Protein AF-A0AAV9L8R7-F1 (afdb_monomer)

Solvent-accessible surface area (backbone atoms only — not comparable to full-atom values): 11447 Å² total; per-residue (Å²): 142,83,84,85,88,87,85,83,87,84,90,78,91,83,83,95,82,87,90,86,85,84,89,87,88,82,90,82,90,84,85,90,88,88,79,87,87,89,83,84,90,78,88,72,85,76,87,70,86,79,70,88,48,59,70,46,47,55,52,39,52,50,37,49,53,52,34,73,76,37,45,72,60,52,51,52,50,43,53,50,49,54,52,51,54,54,49,35,72,75,66,61,79,60,56,67,72,62,49,53,52,48,49,51,54,43,53,52,49,51,53,46,54,53,60,48,61,62,54,69,88,73,59,50,80,73,48,62,64,48,48,60,52,45,53,52,52,48,48,64,75,66,42,68,74,78,72,63,73,84,81,77,76,92,81,83,85,81,75,80,84,72,85,77,88,78,135

Foldseek 3Di:
DDDDDDDDDDDDDDDDDDDDDDDDDDDDDDDDDDDDDDDDDDDDPPPPPPDPCPVLVVLLVLLQVCCVVPVVVLVVLLVVLVVVLVVCVVPVPDDPVVSVVSVVLNVLSVVLNVLSVDDSVNDDPVVVVVVVVSVVNSCVSPPCVVVDDPPPDPPDDPDPPDDDDDD

Nearest PDB structures (foldseek):
  4bne-assembly1_B  TM=5.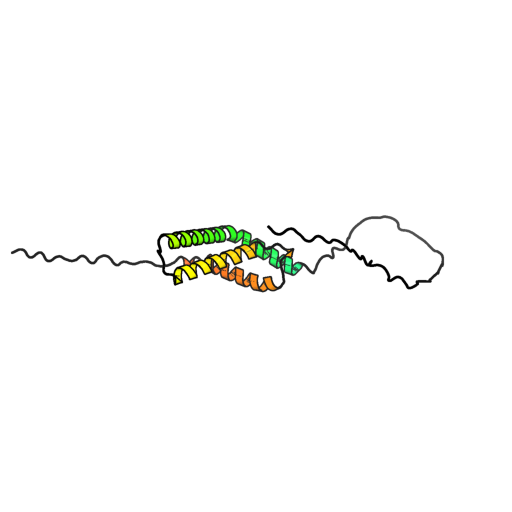085E-01  e=9.353E+00  Gallus gallus
  8i7o-assembly1_A3  TM=4.172E-01  e=8.827E+00  Mus musculus

Organism: NCBI:txid50273

Structure (mmCIF, N/CA/C/O backbone):
data_AF-A0AAV9L8R7-F1
#
_entry.id   AF-A0AAV9L8R7-F1
#
loop_
_atom_site.group_PDB
_atom_site.id
_atom_site.type_symbol
_atom_site.label_atom_id
_atom_site.label_alt_id
_atom_site.label_comp_id
_atom_site.label_asym_id
_atom_site.label_entity_id
_atom_site.label_seq_id
_atom_site.pdbx_PDB_ins_code
_atom_site.Cartn_x
_atom_site.Cartn_y
_atom_site.Cartn_z
_atom_site.occupancy
_atom_site.B_iso_or_equiv
_atom_site.auth_seq_id
_atom_site.auth_comp_id
_atom_site.auth_asym_id
_atom_site.auth_atom_id
_atom_site.pdbx_PDB_model_num
ATOM 1 N N . MET A 1 1 ? -43.080 24.287 -17.868 1.00 48.94 1 MET A N 1
ATOM 2 C CA . MET A 1 1 ? -43.056 23.593 -19.173 1.00 48.94 1 MET A CA 1
ATOM 3 C C . MET A 1 1 ? -42.466 24.563 -20.182 1.00 48.94 1 MET A C 1
ATOM 5 O O . MET A 1 1 ? -43.139 25.516 -20.540 1.00 48.94 1 MET A O 1
ATOM 9 N N . GLN A 1 2 ? -41.196 24.387 -20.545 1.00 45.91 2 GLN A N 1
ATOM 10 C CA . GLN A 1 2 ? -40.501 25.215 -21.534 1.00 45.91 2 GLN A CA 1
ATOM 11 C C . GLN A 1 2 ? -40.097 24.289 -22.684 1.00 45.91 2 GLN A C 1
ATOM 13 O O . GLN A 1 2 ? -39.440 23.276 -22.450 1.00 45.91 2 GLN A O 1
ATOM 18 N N . ALA A 1 3 ? -40.569 24.595 -23.889 1.00 54.19 3 ALA A N 1
ATOM 19 C CA . ALA A 1 3 ? -40.272 23.857 -25.111 1.00 54.19 3 ALA A CA 1
ATOM 20 C C . ALA A 1 3 ? -38.881 24.242 -25.679 1.00 54.19 3 ALA A C 1
ATOM 22 O O . ALA A 1 3 ? -38.347 25.293 -25.313 1.00 54.19 3 ALA A O 1
ATOM 23 N N . PRO A 1 4 ? -38.285 23.398 -26.544 1.00 57.62 4 PRO A N 1
ATOM 24 C CA . PRO A 1 4 ? -36.875 23.448 -26.928 1.00 57.62 4 PRO A CA 1
ATOM 25 C C . PRO A 1 4 ? -36.623 24.368 -28.130 1.00 57.62 4 PRO A C 1
ATOM 27 O O . PRO A 1 4 ? -37.459 24.468 -29.026 1.00 57.62 4 PRO A O 1
ATOM 30 N N . ASN A 1 5 ? -35.440 24.989 -28.195 1.00 45.84 5 ASN A N 1
ATOM 31 C CA . ASN A 1 5 ? -34.956 25.590 -29.437 1.00 45.84 5 ASN A CA 1
ATOM 32 C C . ASN A 1 5 ? -34.026 24.606 -30.157 1.00 45.84 5 ASN A C 1
ATOM 34 O O . ASN A 1 5 ? -32.950 24.249 -29.679 1.00 45.84 5 ASN A O 1
ATOM 38 N N . THR A 1 6 ? -34.513 24.155 -31.304 1.00 61.41 6 THR A N 1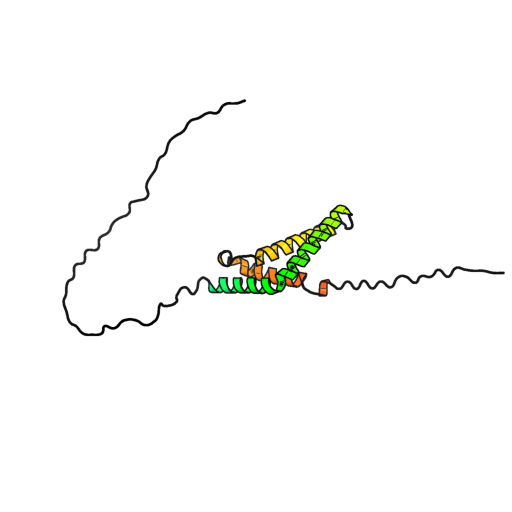
ATOM 39 C CA . THR A 1 6 ? -33.798 23.450 -32.356 1.00 61.41 6 THR A CA 1
ATOM 40 C C . THR A 1 6 ? -33.096 24.476 -33.236 1.00 61.41 6 THR A C 1
ATOM 42 O O . THR A 1 6 ? -33.780 25.284 -33.851 1.00 61.41 6 THR A O 1
ATOM 45 N N . HIS A 1 7 ? -31.782 24.365 -33.431 1.00 51.66 7 HIS A N 1
ATOM 46 C CA . HIS A 1 7 ? -31.241 24.529 -34.778 1.00 51.66 7 HIS A CA 1
ATOM 47 C C . HIS A 1 7 ? -29.917 23.789 -34.943 1.00 51.66 7 HIS A C 1
ATOM 49 O O . HIS A 1 7 ? -28.973 23.929 -34.172 1.00 51.66 7 HIS A O 1
ATOM 55 N N . ALA A 1 8 ? -29.915 22.945 -35.964 1.00 50.50 8 ALA A N 1
ATOM 56 C CA . ALA A 1 8 ? -28.826 22.096 -36.384 1.00 50.50 8 ALA A CA 1
ATOM 57 C C . ALA A 1 8 ? -27.932 22.806 -37.417 1.00 50.50 8 ALA A C 1
ATOM 59 O O . ALA A 1 8 ? -28.372 23.751 -38.075 1.00 50.50 8 ALA A O 1
ATOM 60 N N . ARG A 1 9 ? -26.774 22.170 -37.669 1.00 52.91 9 ARG A N 1
ATOM 61 C CA . ARG A 1 9 ? -25.851 22.322 -38.820 1.00 52.91 9 ARG A CA 1
ATOM 62 C C . ARG A 1 9 ? -24.901 23.526 -38.661 1.00 52.91 9 ARG A C 1
ATOM 64 O O . ARG A 1 9 ? -25.337 24.618 -38.347 1.00 52.91 9 ARG A O 1
ATOM 71 N N . GLN A 1 10 ? -23.592 23.403 -38.875 1.00 55.44 10 GLN A N 1
ATOM 72 C CA . GLN A 1 10 ? -22.957 22.821 -40.057 1.00 55.44 10 GLN A CA 1
ATOM 73 C C . GLN A 1 10 ? -21.566 22.224 -39.769 1.00 55.44 10 GLN A C 1
ATOM 75 O O . GLN A 1 10 ? -20.821 22.679 -38.907 1.00 55.44 10 GLN A O 1
ATOM 80 N N . LEU A 1 11 ? -21.270 21.192 -40.557 1.00 51.75 11 LEU A N 1
ATOM 81 C CA . LEU A 1 11 ? -20.007 20.488 -40.747 1.00 51.75 11 LEU A CA 1
ATOM 82 C C . LEU A 1 11 ? -19.048 21.349 -41.597 1.00 51.75 11 LEU A C 1
ATOM 84 O O . LEU A 1 11 ? -19.472 21.846 -42.637 1.00 51.75 11 LEU A O 1
ATOM 88 N N . LEU A 1 12 ? -17.766 21.422 -41.233 1.00 51.62 12 LEU A N 1
ATOM 89 C CA . LEU A 1 12 ? -16.652 21.640 -42.172 1.00 51.62 12 LEU A CA 1
ATOM 90 C C . LEU A 1 12 ? -15.411 20.938 -41.576 1.00 51.62 12 LEU A C 1
ATOM 92 O O . LEU A 1 12 ? -14.794 21.450 -40.653 1.00 51.62 12 LEU A O 1
ATOM 96 N N . THR A 1 13 ? -15.210 19.634 -41.790 1.00 54.41 13 THR A N 1
ATOM 97 C CA . THR A 1 13 ? -14.302 19.068 -42.810 1.00 54.41 13 THR A CA 1
ATOM 98 C C . THR A 1 13 ? -13.208 20.027 -43.290 1.00 54.41 13 THR A C 1
ATOM 100 O O . THR A 1 13 ? -13.459 20.846 -44.170 1.00 54.41 13 THR A O 1
ATOM 103 N N . MET A 1 14 ? -11.983 19.841 -42.789 1.00 50.03 14 MET A N 1
ATOM 104 C CA . MET A 1 14 ? -10.767 20.029 -43.582 1.00 50.03 14 MET A CA 1
ATOM 105 C C . MET A 1 14 ? -9.807 18.851 -43.354 1.00 50.03 14 MET A C 1
ATOM 107 O O . MET A 1 14 ? -9.648 18.359 -42.238 1.00 50.03 14 MET A O 1
ATOM 111 N N . ASP A 1 15 ? -9.268 18.392 -44.476 1.00 52.62 15 ASP A N 1
ATOM 112 C CA . ASP A 1 15 ? -8.600 17.126 -44.784 1.00 52.62 15 ASP A CA 1
ATOM 113 C C . ASP A 1 15 ? -7.084 17.156 -44.465 1.00 52.62 15 ASP A C 1
ATOM 115 O O . ASP A 1 15 ? -6.471 18.218 -44.608 1.00 52.62 15 ASP A O 1
ATOM 119 N N . PRO A 1 16 ? -6.443 16.039 -44.058 1.00 55.72 16 PRO A N 1
ATOM 120 C CA . PRO A 1 16 ? -5.005 15.981 -43.820 1.00 55.72 16 PRO A CA 1
ATOM 121 C C . PRO A 1 16 ? -4.235 15.278 -44.955 1.00 55.72 16 PRO A C 1
ATOM 123 O O . PRO A 1 16 ? -3.769 14.160 -44.762 1.00 55.72 16 PRO A O 1
ATOM 126 N N . VAL A 1 17 ? -4.002 15.917 -46.108 1.00 49.28 17 VAL A N 1
ATOM 127 C CA . VAL A 1 17 ? -3.002 15.429 -47.085 1.00 49.28 17 VAL A CA 1
ATOM 128 C C . VAL A 1 17 ? -2.398 16.581 -47.891 1.00 49.28 17 VAL A C 1
ATOM 130 O O . VAL A 1 17 ? -3.073 17.142 -48.745 1.00 49.28 17 VAL A O 1
ATOM 133 N N . ALA A 1 18 ? -1.109 16.880 -47.678 1.00 48.06 18 ALA A N 1
ATOM 134 C CA . ALA A 1 18 ? -0.161 17.260 -48.740 1.00 48.06 18 ALA A CA 1
ATOM 135 C C . ALA A 1 18 ? 1.229 17.600 -48.165 1.00 48.06 18 ALA A C 1
ATOM 137 O O . ALA A 1 18 ? 1.513 18.745 -47.823 1.00 48.06 18 ALA A O 1
ATOM 138 N N . TYR A 1 19 ? 2.145 16.631 -48.156 1.00 43.38 19 TYR A N 1
ATOM 139 C CA . TYR A 1 19 ? 3.548 16.942 -48.434 1.00 43.38 19 TYR A CA 1
ATOM 140 C C . TYR A 1 19 ? 4.166 15.795 -49.234 1.00 43.38 19 TYR A C 1
ATOM 142 O O . TYR A 1 19 ? 4.507 14.744 -48.699 1.00 43.38 19 TYR A O 1
ATOM 150 N N . ALA A 1 20 ? 4.258 16.002 -50.545 1.00 48.91 20 ALA A N 1
ATOM 151 C CA . ALA A 1 20 ? 4.961 15.145 -51.484 1.00 48.91 20 ALA A CA 1
ATOM 152 C C . ALA A 1 20 ? 5.925 16.008 -52.308 1.00 48.91 20 ALA A C 1
ATOM 154 O O . ALA A 1 20 ? 5.466 16.896 -53.023 1.00 48.91 20 ALA A O 1
ATOM 155 N N . ARG A 1 21 ? 7.232 15.722 -52.190 1.00 37.25 21 ARG A N 1
ATOM 156 C CA . ARG A 1 21 ? 8.341 15.831 -53.176 1.00 37.25 21 ARG A CA 1
ATOM 157 C C . ARG A 1 21 ? 9.659 16.009 -52.414 1.00 37.25 21 ARG A C 1
ATOM 159 O O . ARG A 1 21 ? 9.771 16.868 -51.549 1.00 37.25 21 ARG A O 1
ATOM 166 N N . SER A 1 22 ? 10.690 15.208 -52.665 1.00 43.22 22 SER A N 1
ATOM 167 C CA . SER A 1 22 ? 11.530 15.395 -53.853 1.00 43.22 22 SER A CA 1
ATOM 168 C C . SER A 1 22 ? 12.235 14.099 -54.288 1.00 43.22 22 SER A C 1
ATOM 170 O O . SER A 1 22 ? 12.846 13.406 -53.482 1.00 43.22 22 SER A O 1
ATOM 172 N N . ASP A 1 23 ? 12.076 13.806 -55.575 1.00 44.75 23 ASP A N 1
ATOM 173 C CA . ASP A 1 23 ? 13.055 13.362 -56.576 1.00 44.75 23 ASP A CA 1
ATOM 174 C C . ASP A 1 23 ? 14.287 12.527 -56.145 1.00 44.75 23 ASP A C 1
ATOM 176 O O . ASP A 1 23 ? 15.250 13.039 -55.579 1.00 44.75 23 ASP A O 1
ATOM 180 N N . LEU A 1 24 ? 14.329 11.261 -56.586 1.00 46.78 24 LEU A N 1
ATOM 181 C CA . LEU A 1 24 ? 15.572 10.511 -56.815 1.00 46.78 24 LEU A CA 1
ATOM 182 C C . LEU A 1 24 ? 15.632 10.061 -58.280 1.00 46.78 24 LEU A C 1
ATOM 184 O O . LEU A 1 24 ? 14.988 9.097 -58.693 1.00 46.78 24 LEU A O 1
ATOM 188 N N . HIS A 1 25 ? 16.424 10.790 -59.063 1.00 42.31 25 HIS A N 1
ATOM 189 C CA . HIS A 1 25 ? 16.888 10.394 -60.386 1.00 42.31 25 HIS A CA 1
ATOM 190 C C . HIS A 1 25 ? 18.274 9.758 -60.239 1.00 42.31 25 HIS A C 1
ATOM 192 O O . HIS A 1 25 ? 19.211 10.410 -59.788 1.00 42.31 25 HIS A O 1
ATOM 198 N N . GLY A 1 26 ? 18.410 8.488 -60.619 1.00 43.00 26 GLY A N 1
ATOM 199 C CA . GLY A 1 26 ? 19.679 7.767 -60.528 1.00 43.00 26 GLY A CA 1
ATOM 200 C C . GLY A 1 26 ? 19.632 6.436 -61.263 1.00 43.00 26 GLY A C 1
ATOM 201 O O . GLY A 1 26 ? 19.568 5.376 -60.653 1.00 43.00 26 GLY A O 1
ATOM 202 N N . ARG A 1 27 ? 19.626 6.507 -62.594 1.00 43.44 27 ARG A N 1
ATOM 203 C CA . ARG A 1 27 ? 19.804 5.377 -63.509 1.00 43.44 27 ARG A CA 1
ATOM 204 C C . ARG A 1 27 ? 21.283 4.979 -63.526 1.00 43.44 27 ARG A C 1
ATOM 206 O O . ARG A 1 27 ? 22.116 5.786 -63.920 1.00 43.44 27 ARG A O 1
ATOM 213 N N . GLY A 1 28 ? 21.593 3.734 -63.182 1.00 45.62 28 GLY A N 1
ATOM 214 C CA . GLY A 1 28 ? 22.915 3.136 -63.368 1.00 45.62 28 GLY A CA 1
ATOM 215 C C . GLY A 1 28 ? 22.779 1.637 -63.605 1.00 45.62 28 GLY A C 1
ATOM 216 O O . GLY A 1 28 ? 22.513 0.886 -62.676 1.00 45.62 28 GLY A O 1
ATOM 217 N N . VAL A 1 29 ? 22.908 1.225 -64.865 1.00 49.44 29 VAL A N 1
ATOM 218 C CA . VAL A 1 29 ? 23.028 -0.173 -65.298 1.00 49.44 29 VAL A CA 1
ATOM 219 C C . VAL A 1 29 ? 24.510 -0.490 -65.495 1.00 49.44 29 VAL A C 1
ATOM 221 O O . VAL A 1 29 ? 25.227 0.293 -66.114 1.00 49.44 29 VAL A O 1
ATOM 224 N N . GLY A 1 30 ? 24.958 -1.632 -64.981 1.00 45.09 30 GLY A N 1
ATOM 225 C CA . GLY A 1 30 ? 26.302 -2.172 -65.168 1.00 45.09 30 GLY A CA 1
ATOM 226 C C . GLY A 1 30 ? 26.323 -3.645 -64.763 1.00 45.09 30 GLY A C 1
ATOM 227 O O . GLY A 1 30 ? 25.893 -3.997 -63.670 1.00 45.09 30 GLY A O 1
ATOM 228 N N . SER A 1 31 ? 26.743 -4.490 -65.695 1.00 42.78 31 SER A N 1
ATOM 229 C CA . SER A 1 31 ? 26.518 -5.933 -65.766 1.00 42.78 31 SER A CA 1
ATOM 230 C C . SER A 1 31 ? 27.642 -6.794 -65.155 1.00 42.78 31 SER A C 1
ATOM 232 O O . SER A 1 31 ? 28.805 -6.500 -65.387 1.00 42.78 31 SER A O 1
ATOM 234 N N . HIS A 1 32 ? 27.231 -7.903 -64.511 1.00 40.62 32 HIS A N 1
ATOM 235 C CA . HIS A 1 32 ? 27.797 -9.277 -64.502 1.00 40.62 32 HIS A CA 1
ATOM 236 C C . HIS A 1 32 ? 29.189 -9.574 -63.885 1.00 40.62 32 HIS A C 1
ATOM 238 O O . HIS A 1 32 ? 30.204 -9.104 -64.378 1.00 40.62 32 HIS A O 1
ATOM 244 N N . GLU A 1 33 ? 29.237 -10.489 -62.898 1.00 39.41 33 GLU A N 1
ATOM 245 C CA . GLU A 1 33 ? 29.737 -11.884 -63.050 1.00 39.41 33 GLU A CA 1
ATOM 246 C C . GLU A 1 33 ? 29.466 -12.742 -61.768 1.00 39.41 33 GLU A C 1
ATOM 248 O O . GLU A 1 33 ? 29.320 -12.169 -60.686 1.00 39.41 33 GLU A O 1
ATOM 253 N N . PRO A 1 34 ? 29.330 -14.089 -61.865 1.00 54.59 34 PRO A N 1
ATOM 254 C CA . PRO A 1 34 ? 28.582 -14.946 -60.938 1.00 54.59 34 PRO A CA 1
ATOM 255 C C . PRO A 1 34 ? 29.449 -15.899 -60.088 1.00 54.59 34 PRO A C 1
ATOM 257 O O . PRO A 1 34 ? 30.573 -16.224 -60.448 1.00 54.59 34 PRO A O 1
ATOM 260 N N . LEU A 1 35 ? 28.873 -16.437 -59.002 1.00 39.41 35 LEU A N 1
ATOM 261 C CA . LEU A 1 35 ? 28.637 -17.880 -58.765 1.00 39.41 35 LEU A CA 1
ATOM 262 C C . LEU A 1 35 ? 28.294 -18.150 -57.291 1.00 39.41 35 LEU A C 1
ATOM 264 O O . LEU A 1 35 ? 28.962 -17.634 -56.407 1.00 39.41 35 LEU A O 1
ATOM 268 N N . ALA A 1 36 ? 27.271 -19.000 -57.106 1.00 45.91 36 ALA A N 1
ATOM 269 C CA . ALA A 1 36 ? 26.940 -19.871 -55.964 1.00 45.91 36 ALA A CA 1
ATOM 270 C C . ALA A 1 36 ? 27.134 -19.281 -54.551 1.00 45.91 36 ALA A C 1
ATOM 272 O O . ALA A 1 36 ? 28.238 -18.946 -54.157 1.00 45.91 36 ALA A O 1
ATOM 273 N N . ILE A 1 37 ? 26.112 -19.203 -53.693 1.00 43.62 37 ILE A N 1
ATOM 274 C CA . ILE A 1 37 ? 25.461 -20.371 -53.078 1.00 43.62 37 ILE A CA 1
ATOM 275 C C . ILE A 1 37 ? 23.989 -20.036 -52.770 1.00 43.62 37 ILE A C 1
ATOM 277 O O . ILE A 1 37 ? 23.707 -19.087 -52.045 1.00 43.62 37 ILE A O 1
ATOM 281 N N . LEU A 1 38 ? 23.045 -20.836 -53.273 1.00 48.34 38 LEU A N 1
ATOM 282 C CA . LEU A 1 38 ? 21.699 -20.923 -52.701 1.00 48.34 38 LEU A CA 1
ATOM 283 C C . LEU A 1 38 ? 21.655 -22.148 -51.785 1.00 48.34 38 LEU A C 1
ATOM 285 O O . LEU A 1 38 ? 21.780 -23.272 -52.264 1.00 48.34 38 LEU A O 1
ATOM 289 N N . SER A 1 39 ? 21.421 -21.940 -50.491 1.00 47.88 39 SER A N 1
ATOM 290 C CA . SER A 1 39 ? 20.436 -22.723 -49.735 1.00 47.88 39 SER A CA 1
ATOM 291 C C . SER A 1 39 ? 19.992 -21.960 -48.478 1.00 47.88 39 SER A C 1
ATOM 293 O O . SER A 1 39 ? 20.814 -21.275 -47.869 1.00 47.88 39 SER A O 1
ATOM 295 N N . PRO A 1 40 ? 18.692 -22.010 -48.134 1.00 57.66 40 PRO A N 1
ATOM 296 C CA . PRO A 1 40 ? 18.057 -21.125 -47.166 1.00 57.66 40 PRO A CA 1
ATOM 297 C C . PRO A 1 40 ? 18.012 -21.734 -45.756 1.00 57.66 40 PRO A C 1
ATOM 299 O O . PRO A 1 40 ? 18.064 -22.949 -45.605 1.00 57.66 40 PRO A O 1
ATOM 302 N N . LEU A 1 41 ? 17.766 -20.860 -44.772 1.00 56.62 41 LEU A N 1
ATOM 303 C CA . LEU A 1 41 ? 17.277 -21.166 -43.420 1.00 56.62 41 LEU A CA 1
ATOM 304 C C . LEU A 1 41 ? 18.309 -21.734 -42.423 1.00 56.62 41 LEU A C 1
ATOM 306 O O . LEU A 1 41 ? 18.481 -22.940 -42.333 1.00 56.62 41 LEU A O 1
ATOM 310 N N . ASP A 1 42 ? 18.893 -20.856 -41.598 1.00 43.34 42 ASP A N 1
ATOM 311 C CA . ASP A 1 42 ? 18.871 -21.002 -40.132 1.00 43.34 42 ASP A CA 1
ATOM 312 C C . ASP A 1 42 ? 19.273 -19.685 -39.436 1.00 43.34 42 ASP A C 1
ATOM 314 O O . ASP A 1 42 ? 20.165 -18.979 -39.898 1.00 43.34 42 ASP A O 1
ATOM 318 N N . SER A 1 43 ? 18.575 -19.371 -38.342 1.00 48.66 43 SER A N 1
ATOM 319 C CA . SER A 1 43 ? 18.997 -18.550 -37.192 1.00 48.66 43 SER A CA 1
ATOM 320 C C . SER A 1 43 ? 19.821 -17.279 -37.460 1.00 48.66 43 SER A C 1
ATOM 322 O O . SER A 1 43 ? 21.012 -17.297 -37.729 1.00 48.66 43 SER A O 1
ATOM 324 N N . THR A 1 44 ? 19.329 -16.077 -37.199 1.00 49.88 44 THR A N 1
ATOM 325 C CA . THR A 1 44 ? 18.795 -15.655 -35.904 1.00 49.88 44 THR A CA 1
ATOM 326 C C . THR A 1 44 ? 18.074 -14.343 -36.158 1.00 49.88 44 THR A C 1
ATOM 328 O O . THR A 1 44 ? 18.697 -13.351 -36.538 1.00 49.88 44 THR A O 1
ATOM 331 N N . VAL A 1 45 ? 16.762 -14.315 -35.932 1.00 51.31 45 VAL A N 1
ATOM 332 C CA . VAL A 1 45 ? 16.062 -13.062 -35.640 1.00 51.31 45 VAL A CA 1
ATOM 333 C C . VAL A 1 45 ? 16.787 -12.489 -34.428 1.00 51.31 45 VAL A C 1
ATOM 335 O O . VAL A 1 45 ? 16.694 -13.055 -33.340 1.00 51.31 45 VAL A O 1
ATOM 338 N N . GLN A 1 46 ? 17.612 -11.459 -34.625 1.00 47.59 46 GLN A N 1
ATOM 339 C CA . GLN A 1 46 ? 18.281 -10.783 -33.523 1.00 47.59 46 GLN A CA 1
ATOM 340 C C . GLN A 1 46 ? 17.195 -10.249 -32.593 1.00 47.59 46 GLN A C 1
ATOM 342 O O . GLN A 1 46 ? 16.519 -9.261 -32.876 1.00 47.59 46 GLN A O 1
ATOM 347 N N . THR A 1 47 ? 17.012 -10.975 -31.493 1.00 55.12 47 THR A N 1
ATOM 348 C CA . THR A 1 47 ? 16.289 -10.571 -30.299 1.00 55.12 47 THR A CA 1
ATOM 349 C C . THR A 1 47 ? 16.819 -9.212 -29.871 1.00 55.12 47 THR A C 1
ATOM 351 O O . THR A 1 47 ? 17.898 -9.097 -29.299 1.00 55.12 47 THR A O 1
ATOM 354 N N . GLY A 1 48 ? 16.049 -8.177 -30.183 1.00 46.50 48 GLY A N 1
ATOM 355 C CA . GLY A 1 48 ? 16.414 -6.790 -29.938 1.00 46.50 48 GLY A CA 1
ATOM 356 C C . GLY A 1 48 ? 15.232 -5.946 -29.482 1.00 46.50 48 GLY A C 1
ATOM 357 O O . GLY A 1 48 ? 15.176 -4.774 -29.814 1.00 46.50 48 GLY A O 1
ATOM 358 N N . ASN A 1 49 ? 14.282 -6.519 -28.729 1.00 49.78 49 ASN A N 1
ATOM 359 C CA . ASN A 1 49 ? 13.359 -5.720 -27.902 1.00 49.78 49 ASN A CA 1
ATOM 360 C C . ASN A 1 49 ? 13.860 -5.577 -26.448 1.00 49.78 49 ASN A C 1
ATOM 362 O O . ASN A 1 49 ? 13.110 -5.265 -25.523 1.00 49.78 49 ASN A O 1
ATOM 366 N N . ALA A 1 50 ? 15.143 -5.846 -26.215 1.00 55.59 50 ALA A N 1
ATOM 367 C CA . ALA A 1 50 ? 15.780 -5.624 -24.931 1.00 55.59 50 ALA A CA 1
ATOM 368 C C . ALA A 1 50 ? 16.255 -4.171 -24.887 1.00 55.59 50 ALA A C 1
ATOM 370 O O . ALA A 1 50 ? 17.165 -3.829 -25.629 1.00 55.59 50 ALA A O 1
ATOM 371 N N . ASN A 1 51 ? 15.613 -3.318 -24.082 1.00 58.47 51 ASN A N 1
ATOM 372 C CA . ASN A 1 51 ? 16.304 -2.500 -23.064 1.00 58.47 51 ASN A CA 1
ATOM 373 C C . ASN A 1 51 ? 15.398 -1.430 -22.414 1.00 58.47 51 ASN A C 1
ATOM 375 O O . ASN A 1 51 ? 15.754 -0.881 -21.378 1.00 58.47 51 ASN A O 1
ATOM 379 N N . GLY A 1 52 ? 14.212 -1.132 -22.962 1.00 54.59 52 GLY A N 1
ATOM 380 C CA . GLY A 1 52 ? 13.276 -0.186 -22.324 1.00 54.59 52 GLY A CA 1
ATOM 381 C C . GLY A 1 52 ? 12.585 -0.754 -21.075 1.00 54.59 52 GLY A C 1
ATOM 382 O O . GLY A 1 52 ? 12.266 -0.016 -20.145 1.00 54.59 52 GLY A O 1
ATOM 383 N N . GLY A 1 53 ? 12.397 -2.079 -21.048 1.00 59.38 53 GLY A N 1
ATOM 384 C CA . GLY A 1 53 ? 11.581 -2.790 -20.063 1.00 59.38 53 GLY A CA 1
ATOM 385 C C . GLY A 1 53 ? 12.329 -3.551 -18.965 1.00 59.38 53 GLY A C 1
ATOM 386 O O . GLY A 1 53 ? 11.652 -4.124 -18.126 1.00 59.38 53 GLY A O 1
ATOM 387 N N . ASP A 1 54 ? 13.666 -3.582 -18.917 1.00 82.94 54 ASP A N 1
ATOM 388 C CA . ASP A 1 54 ? 14.388 -4.396 -17.911 1.00 82.94 54 ASP A CA 1
ATOM 389 C C . ASP A 1 54 ? 14.171 -3.880 -16.477 1.00 82.94 54 ASP A C 1
ATOM 391 O O . ASP A 1 54 ? 13.823 -4.632 -15.567 1.00 82.94 54 ASP A O 1
ATOM 395 N N . TRP A 1 55 ? 14.289 -2.565 -16.265 1.00 90.88 55 TRP A N 1
ATOM 396 C CA . TRP A 1 55 ? 14.023 -1.977 -14.949 1.00 90.88 55 TRP A CA 1
ATOM 397 C C . TRP A 1 55 ? 12.537 -2.075 -14.571 1.00 90.88 55 TRP A C 1
ATOM 399 O O . TRP A 1 55 ? 12.215 -2.267 -13.399 1.00 90.88 55 TRP A O 1
ATOM 409 N N . GLN A 1 56 ? 11.640 -1.950 -15.552 1.00 94.31 56 GLN A N 1
ATOM 410 C CA . GLN A 1 56 ? 10.194 -2.034 -15.361 1.00 94.31 56 GLN A CA 1
ATOM 411 C C . GLN A 1 56 ? 9.775 -3.466 -15.011 1.00 94.31 56 GLN A C 1
ATOM 413 O O . GLN A 1 56 ? 8.989 -3.662 -14.088 1.00 94.31 56 GLN A O 1
ATOM 418 N N . GLU A 1 57 ? 10.356 -4.460 -15.689 1.00 93.69 57 GLU A N 1
ATOM 419 C CA . GLU A 1 57 ? 10.195 -5.886 -15.397 1.00 93.69 57 GLU A CA 1
ATOM 420 C C . GLU A 1 57 ? 10.671 -6.203 -13.982 1.00 93.69 57 GLU A C 1
ATOM 422 O O . GLU A 1 57 ? 9.926 -6.785 -13.205 1.00 93.69 57 GLU A O 1
ATOM 427 N N . LYS A 1 58 ? 11.865 -5.741 -13.592 1.00 93.19 58 LYS A N 1
ATOM 428 C CA . LYS A 1 58 ? 12.399 -5.958 -12.237 1.00 93.19 58 LYS A CA 1
ATOM 429 C C . LYS A 1 58 ? 11.478 -5.403 -11.149 1.00 93.19 58 LYS A C 1
ATOM 431 O O . LYS A 1 58 ? 11.256 -6.060 -10.133 1.00 93.19 58 LYS A O 1
ATOM 436 N N . VAL A 1 59 ? 10.929 -4.205 -11.355 1.00 95.62 59 VAL A N 1
ATOM 437 C CA . VAL A 1 59 ? 9.951 -3.611 -10.429 1.00 95.62 59 VAL A CA 1
ATOM 438 C C . VAL A 1 59 ? 8.660 -4.428 -10.411 1.00 95.62 59 VAL A C 1
ATOM 440 O O . VAL A 1 59 ? 8.143 -4.712 -9.332 1.00 95.62 59 VAL A O 1
ATOM 443 N N . TYR A 1 60 ? 8.159 -4.838 -11.577 1.00 96.94 60 TYR A N 1
ATOM 444 C CA . TYR A 1 60 ? 6.941 -5.639 -11.686 1.00 96.94 60 TYR A CA 1
ATOM 445 C C . TYR A 1 60 ? 7.070 -6.998 -10.995 1.00 96.94 60 TYR A C 1
ATOM 447 O O . TYR A 1 60 ? 6.218 -7.360 -10.184 1.00 96.94 60 TYR A O 1
ATOM 455 N N . GLU A 1 61 ? 8.157 -7.724 -11.249 1.00 96.88 61 GLU A N 1
ATOM 456 C CA . GLU A 1 61 ? 8.427 -9.019 -10.624 1.00 96.88 61 GLU A CA 1
ATOM 457 C C . GLU A 1 61 ? 8.550 -8.887 -9.106 1.00 96.88 61 GLU A C 1
ATOM 459 O O . GLU A 1 61 ? 8.013 -9.703 -8.354 1.00 96.88 61 GLU A O 1
ATOM 464 N N . LYS A 1 62 ? 9.164 -7.803 -8.624 1.00 97.25 62 LYS A N 1
ATOM 465 C CA . LYS A 1 62 ? 9.228 -7.520 -7.190 1.00 97.25 62 LYS A CA 1
ATOM 466 C C . LYS A 1 62 ? 7.847 -7.223 -6.593 1.00 97.25 62 LYS A C 1
ATOM 468 O O . LYS A 1 62 ? 7.535 -7.745 -5.523 1.00 97.25 62 LYS A O 1
ATOM 473 N N . ILE A 1 63 ? 7.001 -6.447 -7.279 1.00 97.81 63 ILE A N 1
ATOM 474 C CA . ILE A 1 63 ? 5.603 -6.215 -6.877 1.00 97.81 63 ILE A CA 1
ATOM 475 C C . ILE A 1 63 ? 4.842 -7.544 -6.794 1.00 97.81 63 ILE A C 1
ATOM 477 O O . ILE A 1 63 ? 4.167 -7.801 -5.796 1.00 97.81 63 ILE A O 1
ATOM 481 N N . LYS A 1 64 ? 4.989 -8.408 -7.804 1.00 97.94 64 LYS A N 1
ATOM 482 C CA . LYS A 1 64 ? 4.354 -9.729 -7.857 1.00 97.94 64 LYS A CA 1
ATOM 483 C C . LYS A 1 64 ? 4.795 -10.615 -6.690 1.00 97.94 64 LYS A C 1
ATOM 485 O O . LYS A 1 64 ? 3.943 -11.160 -5.994 1.00 97.94 64 LYS A O 1
ATOM 490 N N . SER A 1 65 ? 6.099 -10.672 -6.418 1.00 98.00 65 SER A N 1
ATOM 491 C CA . SER A 1 65 ? 6.665 -11.418 -5.289 1.00 98.00 65 SER A CA 1
ATOM 492 C C . SER A 1 65 ? 6.110 -10.938 -3.938 1.00 98.00 65 SER A C 1
ATOM 494 O O . SER A 1 65 ? 5.658 -11.744 -3.124 1.00 98.00 65 SER A O 1
ATOM 496 N N . ILE A 1 66 ? 6.056 -9.620 -3.710 1.00 97.56 66 ILE A N 1
ATOM 497 C CA . ILE A 1 66 ? 5.478 -9.050 -2.482 1.00 97.56 66 ILE A CA 1
ATOM 498 C C . ILE A 1 66 ? 3.980 -9.369 -2.385 1.00 97.56 66 ILE A C 1
ATOM 500 O O . ILE A 1 66 ? 3.494 -9.742 -1.313 1.00 97.56 66 ILE A O 1
ATOM 504 N N . LYS A 1 67 ? 3.240 -9.237 -3.492 1.00 97.81 67 LYS A N 1
ATOM 505 C CA . LYS A 1 67 ? 1.813 -9.568 -3.557 1.00 97.81 67 LYS A CA 1
ATOM 506 C C . LYS A 1 67 ? 1.579 -11.014 -3.139 1.00 97.81 67 LYS A C 1
ATOM 508 O O . LYS A 1 67 ? 0.791 -11.246 -2.228 1.00 97.81 67 LYS A O 1
ATOM 513 N N . GLU A 1 68 ? 2.283 -11.961 -3.746 1.00 98.06 68 GLU A N 1
ATOM 514 C CA . GLU A 1 68 ? 2.148 -13.388 -3.452 1.00 98.06 68 GLU A CA 1
ATOM 515 C C . GLU A 1 68 ? 2.423 -13.706 -1.974 1.00 98.06 68 GLU A C 1
ATOM 517 O O . GLU A 1 68 ? 1.638 -14.400 -1.328 1.00 98.06 68 GLU A O 1
ATOM 522 N N . MET A 1 69 ? 3.475 -13.121 -1.393 1.00 96.38 69 MET A N 1
ATOM 523 C CA . MET A 1 69 ? 3.839 -13.367 0.006 1.00 96.38 69 MET A CA 1
ATOM 524 C C . MET A 1 69 ? 2.859 -12.774 1.028 1.00 96.38 69 MET A C 1
ATOM 526 O O . MET A 1 69 ? 2.681 -13.339 2.116 1.00 96.38 69 MET A O 1
ATOM 530 N N . TYR A 1 70 ? 2.266 -11.610 0.740 1.00 97.50 70 TYR A N 1
ATOM 531 C CA . TYR A 1 70 ? 1.615 -10.802 1.777 1.00 97.50 70 TYR A CA 1
ATOM 532 C C . TYR A 1 70 ? 0.138 -10.483 1.537 1.00 97.50 70 TYR A C 1
ATOM 534 O O . TYR A 1 70 ? -0.541 -10.149 2.512 1.00 97.50 70 TYR A O 1
ATOM 542 N N . VAL A 1 71 ? -0.404 -10.617 0.318 1.00 96.38 71 VAL A N 1
ATOM 543 C CA . VAL A 1 71 ? -1.759 -10.127 -0.018 1.00 96.38 71 VAL A CA 1
ATOM 544 C C . VAL A 1 71 ? -2.842 -10.681 0.910 1.00 96.38 71 VAL A C 1
ATOM 546 O O . VAL A 1 71 ? -3.646 -9.913 1.432 1.00 96.38 71 VAL A O 1
ATOM 549 N N . SER A 1 72 ? -2.814 -11.977 1.230 1.00 96.44 72 SER A N 1
ATOM 550 C CA . SER A 1 72 ? -3.810 -12.602 2.113 1.00 96.44 72 SER A CA 1
ATOM 551 C C . SER A 1 72 ? -3.750 -12.060 3.544 1.00 96.44 72 SER A C 1
ATOM 553 O O . SER A 1 72 ? -4.780 -11.865 4.192 1.00 96.44 72 SER A O 1
ATOM 555 N N . LYS A 1 73 ? -2.543 -11.785 4.058 1.00 95.75 73 LYS A N 1
ATOM 556 C CA . LYS A 1 73 ? -2.357 -11.204 5.398 1.00 95.75 73 LYS A CA 1
ATOM 557 C C . LYS A 1 73 ? -2.787 -9.738 5.420 1.00 95.75 73 LYS A C 1
ATOM 559 O O . LYS A 1 73 ? -3.468 -9.328 6.356 1.00 95.75 73 LYS A O 1
ATOM 564 N N . LEU A 1 74 ? -2.437 -8.976 4.383 1.00 97.25 74 LEU A N 1
ATOM 565 C CA . LEU A 1 74 ? -2.825 -7.572 4.230 1.00 97.25 74 LEU A CA 1
ATOM 566 C C . LEU A 1 74 ? -4.346 -7.424 4.129 1.00 97.25 74 LEU A C 1
ATOM 568 O O . LEU A 1 74 ? -4.926 -6.607 4.840 1.00 97.25 74 LEU A O 1
ATOM 572 N N . TYR A 1 75 ? -5.004 -8.267 3.330 1.00 97.06 75 TYR A N 1
ATOM 573 C CA . TYR A 1 75 ? -6.458 -8.259 3.191 1.00 97.06 75 TYR A CA 1
ATOM 574 C C . TYR A 1 75 ? -7.163 -8.625 4.504 1.00 97.06 75 TYR A C 1
ATOM 576 O O . TYR A 1 75 ? -8.103 -7.950 4.918 1.00 97.06 75 TYR A O 1
ATOM 584 N N . ARG A 1 76 ? -6.652 -9.625 5.235 1.00 96.19 76 ARG A N 1
ATOM 585 C CA . ARG A 1 76 ? -7.162 -9.968 6.572 1.00 96.19 76 ARG A CA 1
ATOM 586 C C . ARG A 1 76 ? -7.057 -8.793 7.549 1.00 96.19 76 ARG A C 1
ATOM 588 O O . ARG A 1 76 ? -7.993 -8.550 8.308 1.00 96.19 76 ARG A O 1
ATOM 595 N N . LEU A 1 77 ? -5.930 -8.078 7.562 1.00 96.31 77 LEU A N 1
ATOM 596 C CA . LEU A 1 77 ? -5.756 -6.893 8.411 1.00 96.31 77 LEU A CA 1
ATOM 597 C C . LEU A 1 77 ? -6.709 -5.767 8.005 1.00 96.31 77 LEU A C 1
ATOM 599 O O . LEU A 1 77 ? -7.321 -5.154 8.876 1.00 96.31 77 LEU A O 1
ATOM 603 N N . TYR A 1 78 ? -6.876 -5.543 6.702 1.00 96.88 78 TYR A N 1
ATOM 604 C CA . TYR A 1 78 ? -7.813 -4.563 6.167 1.00 96.88 78 TYR A CA 1
ATOM 605 C C . TYR A 1 78 ? -9.250 -4.839 6.632 1.00 96.88 78 TYR A C 1
ATOM 607 O O . TYR A 1 78 ? -9.888 -3.964 7.216 1.00 96.88 78 TYR A O 1
ATOM 615 N N . GLN A 1 79 ? -9.729 -6.075 6.456 1.00 97.25 79 GLN A N 1
ATOM 616 C CA . GLN A 1 79 ? -11.065 -6.491 6.892 1.00 97.25 79 GLN A CA 1
ATOM 617 C C . GLN A 1 79 ? -11.243 -6.365 8.404 1.00 97.25 79 GLN A C 1
ATOM 619 O O . GLN A 1 79 ? -12.274 -5.879 8.863 1.00 97.25 79 GLN A O 1
ATOM 624 N N . LYS A 1 80 ? -10.225 -6.757 9.183 1.00 96.25 80 LYS A N 1
ATOM 625 C CA . LYS A 1 80 ? -10.254 -6.598 10.638 1.00 96.25 80 LYS A CA 1
ATOM 626 C C . LYS A 1 80 ? -10.454 -5.133 11.017 1.00 96.25 80 LYS A C 1
ATOM 628 O O . LYS A 1 80 ? -11.318 -4.829 11.824 1.00 96.25 80 LYS A O 1
ATOM 633 N N . ILE A 1 81 ? -9.677 -4.226 10.430 1.00 95.38 81 ILE A N 1
ATOM 634 C CA . ILE A 1 81 ? -9.785 -2.796 10.725 1.00 95.38 81 ILE A CA 1
ATOM 635 C C . ILE A 1 81 ? -11.153 -2.238 10.307 1.00 95.38 81 ILE A C 1
ATOM 637 O O . ILE A 1 81 ? -11.734 -1.452 11.050 1.00 95.38 81 ILE A O 1
ATOM 641 N N . ALA A 1 82 ? -11.678 -2.646 9.150 1.00 95.62 82 ALA A N 1
ATOM 642 C CA . ALA A 1 82 ? -13.004 -2.228 8.699 1.00 95.62 82 ALA A CA 1
ATOM 643 C C . ALA A 1 82 ? -14.106 -2.651 9.686 1.00 95.62 82 ALA A C 1
ATOM 645 O O . ALA A 1 82 ? -14.967 -1.842 10.022 1.00 95.62 82 ALA A O 1
ATOM 646 N N . TYR A 1 83 ? -14.029 -3.881 10.199 1.00 96.00 83 TYR A N 1
ATOM 647 C CA . TYR A 1 83 ? -14.950 -4.382 11.216 1.00 96.00 83 TYR A CA 1
ATOM 648 C C . TYR A 1 83 ? -14.853 -3.594 12.533 1.00 96.00 83 TYR A C 1
ATOM 650 O O . TYR A 1 83 ? -15.870 -3.177 13.079 1.00 96.00 83 TYR A O 1
ATOM 658 N N . GLU A 1 84 ? -13.636 -3.330 13.016 1.00 94.19 84 GLU A N 1
ATOM 659 C CA . GLU A 1 84 ? -13.413 -2.547 14.242 1.00 94.19 84 GLU A CA 1
ATOM 660 C C . GLU A 1 84 ? -13.980 -1.125 14.112 1.00 94.19 84 GLU A C 1
ATOM 662 O O . GLU A 1 84 ? -14.667 -0.659 15.014 1.00 94.19 84 GLU A O 1
ATOM 667 N N . LEU A 1 85 ? -13.775 -0.464 12.965 1.00 94.50 85 LEU A N 1
ATOM 668 C CA . LEU A 1 85 ? -14.350 0.860 12.694 1.00 94.50 85 LEU A CA 1
ATOM 669 C C . LEU A 1 85 ? -15.884 0.841 12.679 1.00 94.50 85 LEU A C 1
ATOM 671 O O . LEU A 1 85 ? -16.516 1.791 13.140 1.00 94.50 85 LEU A O 1
ATOM 675 N N . GLN A 1 86 ? -16.489 -0.226 12.152 1.00 93.81 86 GLN A N 1
ATOM 676 C CA . GLN A 1 86 ? -17.941 -0.382 12.147 1.00 93.81 86 GLN A CA 1
ATOM 677 C C . GLN A 1 86 ? -18.490 -0.555 13.569 1.00 93.81 86 GLN A C 1
ATOM 679 O O . GLN A 1 86 ? -19.488 0.073 13.922 1.00 93.81 86 GLN A O 1
ATOM 684 N N . LEU A 1 87 ? -17.817 -1.358 14.398 1.00 93.06 87 LEU A N 1
ATOM 685 C CA . LEU A 1 87 ? -18.192 -1.568 15.794 1.00 93.06 87 LEU A CA 1
ATOM 686 C C . LEU A 1 87 ? -18.008 -0.293 16.632 1.00 93.06 87 LEU A C 1
ATOM 688 O O . LEU A 1 87 ? -18.896 0.068 17.404 1.00 93.06 87 LEU A O 1
ATOM 692 N N . ASP A 1 88 ? -16.897 0.423 16.436 1.00 91.19 88 ASP A N 1
ATOM 693 C CA . ASP A 1 88 ? -16.626 1.713 17.078 1.00 91.19 88 ASP A CA 1
ATOM 694 C C . ASP A 1 88 ? -17.715 2.745 16.731 1.00 91.19 88 ASP A C 1
ATOM 696 O O . ASP A 1 88 ? -18.143 3.500 17.601 1.00 91.19 88 ASP A O 1
ATOM 700 N N . SER A 1 89 ? -18.223 2.748 15.492 1.00 88.25 89 SER A N 1
ATOM 701 C CA . SER A 1 89 ? -19.326 3.631 15.089 1.00 88.25 89 SER A CA 1
ATOM 702 C C . SER A 1 89 ? -20.651 3.309 15.787 1.00 88.25 89 SER A C 1
ATOM 704 O O . SER A 1 89 ? -21.465 4.212 15.965 1.00 88.25 89 SER A O 1
ATOM 706 N N . LEU A 1 90 ? -20.891 2.043 16.144 1.00 89.69 90 LEU A N 1
ATOM 70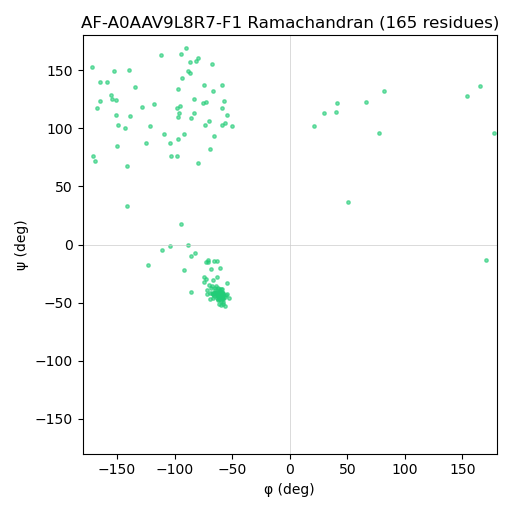7 C CA . LEU A 1 90 ? -22.135 1.603 16.781 1.00 89.69 90 LEU A CA 1
ATOM 708 C C . LEU A 1 90 ? -22.096 1.785 18.303 1.00 89.69 90 LEU A C 1
ATOM 710 O O . LEU A 1 90 ? -23.080 2.209 18.903 1.00 89.69 90 LEU A O 1
ATOM 714 N N . HIS A 1 91 ? -20.958 1.472 18.923 1.00 88.50 91 HIS A N 1
ATOM 715 C CA . HIS A 1 91 ? -20.830 1.391 20.380 1.00 88.50 91 HIS A CA 1
ATOM 716 C C . HIS A 1 91 ? -19.971 2.500 21.001 1.00 88.50 91 HIS A C 1
ATOM 718 O O . HIS A 1 91 ? -19.866 2.550 22.223 1.00 88.50 91 HIS A O 1
ATOM 724 N N . GLN A 1 92 ? -19.345 3.371 20.197 1.00 86.75 92 GLN A N 1
ATOM 725 C CA . GLN A 1 92 ? -18.459 4.454 20.657 1.00 86.75 92 GLN A CA 1
ATOM 726 C C . GLN A 1 92 ? -17.366 3.970 21.630 1.00 86.75 92 GLN A C 1
ATOM 728 O O . GLN A 1 92 ? -16.985 4.661 22.571 1.00 86.75 92 GLN A O 1
ATOM 733 N N . LEU A 1 93 ? -16.837 2.765 21.385 1.00 84.19 93 LEU A N 1
ATOM 734 C CA . LEU A 1 93 ? -15.858 2.071 22.238 1.00 84.19 93 LEU A CA 1
ATOM 735 C C . LEU A 1 93 ? -14.515 2.811 22.377 1.00 84.19 93 LEU A C 1
ATOM 737 O O . LEU A 1 93 ? -13.695 2.461 23.228 1.00 84.19 93 LEU A O 1
ATOM 741 N N . ARG A 1 94 ? -14.256 3.804 21.524 1.00 90.56 94 ARG A N 1
ATOM 742 C CA . ARG A 1 94 ? -12.944 4.411 21.321 1.00 90.56 94 ARG A CA 1
ATOM 743 C C . ARG A 1 94 ? -13.042 5.928 21.163 1.00 90.56 94 ARG A C 1
ATOM 745 O O . ARG A 1 94 ? -14.019 6.451 20.640 1.00 90.56 94 ARG A O 1
ATOM 752 N N . THR A 1 95 ? -11.988 6.634 21.574 1.00 93.06 95 THR A N 1
ATOM 753 C CA . THR A 1 95 ? -11.867 8.086 21.381 1.00 93.06 95 THR A CA 1
ATOM 754 C C . THR A 1 95 ? -11.714 8.456 19.904 1.00 93.06 95 THR A C 1
ATOM 756 O O . THR A 1 95 ? -11.207 7.674 19.097 1.00 93.06 95 THR A O 1
ATOM 759 N N . ASN A 1 96 ? -12.095 9.685 19.547 1.00 91.69 96 ASN A N 1
ATOM 760 C CA . ASN A 1 96 ? -12.007 10.169 18.168 1.00 91.69 96 ASN A CA 1
ATOM 761 C C . ASN A 1 96 ? -10.579 10.066 17.589 1.00 91.69 96 ASN A C 1
ATOM 763 O O . ASN A 1 96 ? -10.410 9.517 16.507 1.00 91.69 96 ASN A O 1
ATOM 767 N N . GLU A 1 97 ? -9.547 10.465 18.342 1.00 94.56 97 GLU A N 1
ATOM 768 C CA . GLU A 1 97 ? -8.140 10.354 17.913 1.00 94.56 97 GLU A CA 1
ATOM 769 C C . GLU A 1 97 ? -7.761 8.918 17.511 1.00 94.56 97 GLU A C 1
ATOM 771 O O . GLU A 1 97 ? -7.118 8.669 16.489 1.00 94.56 97 GLU A O 1
ATOM 776 N N . GLN A 1 98 ? -8.203 7.944 18.300 1.00 94.00 98 GLN A N 1
ATOM 777 C CA . GLN A 1 98 ? -7.892 6.540 18.076 1.00 94.00 98 GLN A CA 1
ATOM 778 C C . GLN A 1 98 ? -8.691 5.962 16.893 1.00 94.00 98 GLN A C 1
ATOM 780 O O . GLN A 1 98 ? -8.221 5.026 16.237 1.00 94.00 98 GLN A O 1
ATOM 785 N N . ILE A 1 99 ? -9.882 6.502 16.610 1.00 94.31 99 ILE A N 1
ATOM 786 C CA . ILE A 1 99 ? -10.658 6.193 15.401 1.00 94.31 99 ILE A CA 1
ATOM 787 C C . ILE A 1 99 ? -9.949 6.765 14.167 1.00 94.31 99 ILE A C 1
ATOM 789 O O . ILE A 1 99 ? -9.743 6.035 13.199 1.00 94.31 99 ILE A O 1
ATOM 793 N N . GLU A 1 100 ? -9.503 8.022 14.203 1.00 95.44 100 GLU A N 1
ATOM 794 C CA . GLU A 1 100 ? -8.779 8.658 13.092 1.00 95.44 100 GLU A CA 1
ATOM 795 C C . GLU A 1 100 ? -7.464 7.935 12.780 1.00 95.44 100 GLU A C 1
ATOM 797 O O . GLU A 1 100 ? -7.170 7.621 11.623 1.00 95.44 100 GLU A O 1
ATOM 802 N N . LYS A 1 101 ? -6.713 7.541 13.813 1.00 94.75 101 LYS A N 1
ATOM 803 C CA . LYS A 1 101 ? -5.525 6.694 13.650 1.00 94.75 101 LYS A CA 1
ATOM 804 C C . LYS A 1 101 ? -5.852 5.368 12.959 1.00 94.75 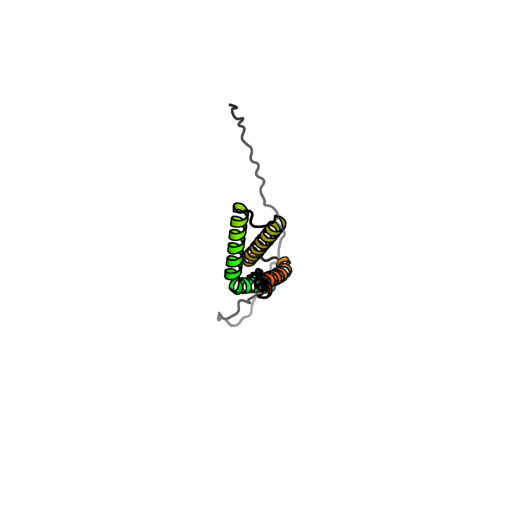101 LYS A C 1
ATOM 806 O O . LYS A 1 101 ? -5.110 4.913 12.087 1.00 94.75 101 LYS A O 1
ATOM 811 N N . LEU A 1 102 ? -6.967 4.739 13.331 1.00 94.62 102 LEU A N 1
ATOM 812 C CA . LEU A 1 102 ? -7.400 3.477 12.738 1.00 94.62 102 LEU A CA 1
ATOM 813 C C . LEU A 1 102 ? -7.839 3.653 11.271 1.00 94.62 102 LEU A C 1
ATOM 815 O O . LEU A 1 102 ? -7.507 2.813 10.430 1.00 94.62 102 LEU A O 1
ATOM 819 N N . LYS A 1 103 ? -8.497 4.771 10.935 1.00 96.12 103 LYS A N 1
ATOM 820 C CA . LYS A 1 103 ? -8.807 5.152 9.547 1.00 96.12 103 LYS A CA 1
ATOM 821 C C . LYS A 1 103 ? -7.540 5.344 8.716 1.00 96.12 103 LYS A C 1
ATOM 823 O O . LYS A 1 103 ? -7.474 4.829 7.602 1.00 96.12 103 LYS A O 1
ATOM 828 N N . LEU A 1 104 ? -6.513 5.999 9.259 1.00 96.81 104 LEU A N 1
ATOM 829 C CA . LEU A 1 104 ? -5.237 6.171 8.560 1.00 96.81 104 LEU A CA 1
ATOM 830 C C . LEU A 1 104 ? -4.566 4.823 8.265 1.00 96.81 104 LEU A C 1
ATOM 832 O O . LEU A 1 104 ? -4.076 4.603 7.156 1.00 96.81 104 LEU A O 1
ATOM 836 N N . HIS A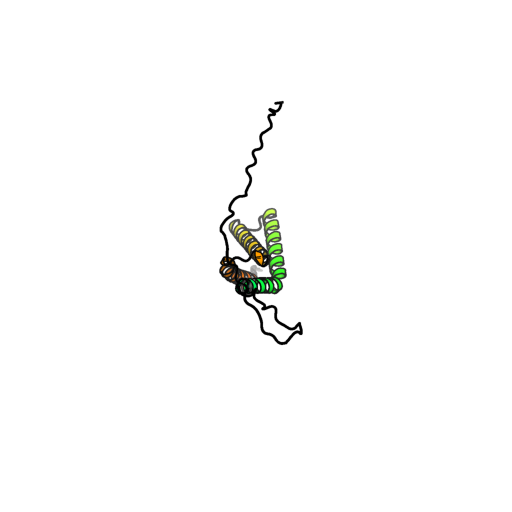 1 105 ? -4.582 3.890 9.222 1.00 95.38 105 HIS A N 1
ATOM 837 C CA . HIS A 1 105 ? -4.081 2.533 8.986 1.00 95.38 105 HIS A CA 1
ATOM 838 C C . HIS A 1 105 ? -4.861 1.822 7.872 1.00 95.38 105 HIS A C 1
ATOM 840 O O . HIS A 1 105 ? -4.249 1.175 7.021 1.00 95.38 105 HIS A O 1
ATOM 846 N N . ARG A 1 106 ? -6.193 1.970 7.843 1.00 96.00 106 ARG A N 1
ATOM 847 C CA . ARG A 1 106 ? -7.042 1.420 6.778 1.00 96.00 106 ARG A CA 1
ATOM 848 C C . ARG A 1 106 ? -6.659 1.975 5.404 1.00 96.00 106 ARG A C 1
ATOM 850 O O . ARG A 1 106 ? -6.384 1.186 4.507 1.00 96.00 106 ARG A O 1
ATOM 857 N N . ILE A 1 107 ? -6.584 3.300 5.265 1.00 98.00 107 ILE A N 1
ATOM 858 C CA . ILE A 1 107 ? -6.199 3.980 4.012 1.00 98.00 107 ILE A CA 1
ATOM 859 C C . ILE A 1 107 ? -4.803 3.531 3.564 1.00 98.00 107 ILE A C 1
ATOM 861 O O . ILE A 1 107 ? -4.575 3.233 2.395 1.00 98.00 107 ILE A O 1
ATOM 865 N N . THR A 1 108 ? -3.864 3.407 4.505 1.00 97.44 108 THR A N 1
ATOM 866 C CA . THR A 1 108 ? -2.507 2.933 4.201 1.00 97.44 108 THR A CA 1
ATOM 867 C C . THR A 1 108 ? -2.517 1.511 3.628 1.00 97.44 108 THR A C 1
ATOM 869 O O . THR A 1 108 ? -1.817 1.238 2.655 1.00 97.44 108 THR A O 1
ATOM 872 N N . LEU A 1 109 ? -3.330 0.604 4.184 1.00 97.62 109 LEU A N 1
ATOM 873 C CA . LEU A 1 109 ? -3.492 -0.750 3.643 1.00 97.62 109 LEU A CA 1
ATOM 874 C C . LEU A 1 109 ? -4.139 -0.748 2.252 1.00 97.62 109 LEU A C 1
ATOM 876 O O . LEU A 1 109 ? -3.703 -1.516 1.397 1.00 97.62 109 LEU A O 1
ATOM 880 N N . GLU A 1 110 ? -5.126 0.117 1.999 1.00 97.88 110 GLU A N 1
ATOM 881 C CA . GLU A 1 110 ? -5.728 0.281 0.664 1.00 97.88 110 GLU A CA 1
ATOM 882 C C . GLU A 1 110 ? -4.683 0.726 -0.362 1.00 97.88 110 GLU A C 1
ATOM 884 O O . GLU A 1 110 ? -4.595 0.142 -1.440 1.00 97.88 110 GLU A O 1
ATOM 889 N N . HIS A 1 111 ? -3.833 1.694 -0.010 1.00 97.56 111 HIS A N 1
ATOM 890 C CA . HIS A 1 111 ? -2.747 2.149 -0.878 1.00 97.56 111 HIS A CA 1
ATOM 891 C C . HIS A 1 111 ? -1.734 1.039 -1.181 1.00 97.56 111 HIS A C 1
ATOM 893 O O . HIS A 1 111 ? -1.316 0.898 -2.330 1.00 97.56 111 HIS A O 1
ATOM 899 N N . ILE A 1 112 ? -1.367 0.222 -0.186 1.00 98.00 112 ILE A N 1
ATOM 900 C CA . ILE A 1 112 ? -0.494 -0.941 -0.403 1.00 98.00 112 ILE A CA 1
ATOM 901 C C . ILE A 1 112 ? -1.162 -1.928 -1.362 1.00 98.00 112 ILE A C 1
ATOM 903 O O . ILE A 1 112 ? -0.550 -2.329 -2.346 1.00 98.00 112 ILE A O 1
ATOM 907 N N . LEU A 1 113 ? -2.414 -2.315 -1.102 1.00 97.94 113 LEU A N 1
ATOM 908 C CA . LEU A 1 113 ? -3.137 -3.281 -1.933 1.00 97.94 113 LEU A CA 1
ATOM 909 C C . LEU A 1 113 ? -3.302 -2.783 -3.375 1.00 97.94 113 LEU A C 1
ATOM 911 O O . LEU A 1 113 ? -3.103 -3.559 -4.307 1.00 97.94 113 LEU A O 1
ATOM 915 N N . CYS A 1 114 ? -3.594 -1.493 -3.555 1.00 97.75 114 CYS A N 1
ATOM 916 C CA . CYS A 1 114 ? -3.672 -0.846 -4.862 1.00 97.75 114 CYS A CA 1
ATOM 917 C C . CYS A 1 114 ? -2.322 -0.893 -5.593 1.00 97.75 114 CYS A C 1
ATOM 919 O O . CYS A 1 114 ? -2.252 -1.330 -6.739 1.00 97.75 114 CYS A O 1
ATOM 921 N N . PHE A 1 115 ? -1.227 -0.549 -4.907 1.00 98.00 115 PHE A N 1
ATOM 922 C CA . PHE A 1 115 ? 0.119 -0.610 -5.479 1.00 98.00 115 PHE A CA 1
ATOM 923 C C . PHE A 1 115 ? 0.520 -2.036 -5.889 1.00 98.00 115 PHE A C 1
ATOM 925 O O . PHE A 1 115 ? 1.102 -2.242 -6.951 1.00 98.00 115 PHE A O 1
ATOM 932 N N . LEU A 1 116 ? 0.164 -3.039 -5.081 1.00 97.50 116 LEU A N 1
ATOM 933 C CA . LEU A 1 116 ? 0.389 -4.452 -5.408 1.00 97.50 116 LEU A CA 1
ATOM 934 C C . LEU A 1 116 ? -0.521 -4.967 -6.538 1.00 97.50 116 LEU A C 1
ATOM 936 O O . LEU A 1 116 ? -0.299 -6.052 -7.078 1.00 97.50 116 LEU A O 1
ATOM 940 N N . GLY A 1 117 ? -1.560 -4.209 -6.886 1.00 96.69 117 GLY A N 1
ATOM 941 C CA . GLY A 1 117 ? -2.464 -4.477 -7.996 1.00 96.69 117 GLY A CA 1
ATOM 942 C C . GLY A 1 117 ? -1.989 -3.941 -9.346 1.00 96.69 117 GLY A C 1
ATOM 943 O O . GLY A 1 117 ? -2.602 -4.300 -10.345 1.00 96.69 117 GLY A O 1
ATOM 944 N N . LEU A 1 118 ? -0.927 -3.125 -9.390 1.00 96.25 118 LEU A N 1
ATOM 945 C CA . LEU A 1 118 ? -0.463 -2.478 -10.620 1.00 96.25 118 LEU A CA 1
ATOM 946 C C . LEU A 1 118 ? -0.099 -3.491 -11.712 1.00 96.25 118 LEU A C 1
ATOM 948 O O . LEU A 1 118 ? 0.583 -4.491 -11.463 1.00 96.25 118 LEU A O 1
ATOM 952 N N . ASN A 1 119 ? -0.509 -3.199 -12.946 1.00 95.69 119 ASN A N 1
ATOM 953 C CA . ASN A 1 119 ? -0.080 -3.944 -14.118 1.00 95.69 119 ASN A CA 1
ATOM 954 C C . ASN A 1 119 ? 1.295 -3.458 -14.585 1.00 95.69 119 ASN A C 1
ATOM 956 O O . ASN A 1 119 ? 1.705 -2.328 -14.324 1.00 95.69 119 ASN A O 1
ATOM 960 N N . LYS A 1 120 ? 2.009 -4.311 -15.330 1.00 93.62 120 LYS A N 1
ATOM 961 C CA . LYS A 1 120 ? 3.354 -3.992 -15.822 1.00 93.62 120 LYS A CA 1
ATOM 962 C C . LYS A 1 120 ? 3.391 -2.656 -16.566 1.00 93.62 120 LYS A C 1
ATOM 964 O O . LYS A 1 120 ? 4.279 -1.860 -16.294 1.00 93.62 120 LYS A O 1
ATOM 969 N N . HIS A 1 121 ? 2.442 -2.394 -17.465 1.00 93.06 121 HIS A N 1
ATOM 970 C CA . HIS A 1 121 ? 2.416 -1.180 -18.293 1.00 93.06 121 HIS A CA 1
ATOM 971 C C . HIS A 1 121 ? 2.145 0.113 -17.505 1.00 93.06 121 HIS A C 1
ATOM 973 O O . HIS A 1 121 ? 2.551 1.177 -17.960 1.00 93.06 121 HIS A O 1
ATOM 979 N N . ASP A 1 122 ? 1.552 0.024 -16.311 1.00 94.25 122 ASP A N 1
ATOM 980 C CA . ASP A 1 122 ? 1.295 1.182 -15.442 1.00 94.25 122 ASP A CA 1
ATOM 981 C C . ASP A 1 122 ? 2.518 1.583 -14.604 1.00 94.25 122 ASP A C 1
ATOM 983 O O . ASP A 1 122 ? 2.526 2.614 -13.918 1.00 94.25 122 ASP A O 1
ATOM 987 N N . ILE A 1 123 ? 3.582 0.773 -14.632 1.00 94.62 123 ILE A N 1
ATOM 988 C CA . ILE A 1 123 ? 4.790 1.032 -13.856 1.00 94.62 123 ILE A CA 1
ATOM 989 C C . ILE A 1 123 ? 5.582 2.177 -14.479 1.00 94.62 123 ILE A C 1
ATOM 991 O O . ILE A 1 123 ? 6.337 2.029 -15.433 1.00 94.62 123 ILE A O 1
ATOM 995 N N . GLN A 1 124 ? 5.459 3.327 -13.836 1.00 94.88 124 GLN A N 1
ATOM 996 C CA . GLN A 1 124 ? 6.292 4.504 -14.038 1.00 94.88 124 GLN A CA 1
ATOM 997 C C . GLN A 1 124 ? 7.574 4.481 -13.178 1.00 94.88 124 GLN A C 1
ATOM 999 O O . GLN A 1 124 ? 7.582 3.873 -12.101 1.00 94.88 124 GLN A O 1
ATOM 1004 N N . PRO A 1 125 ? 8.638 5.213 -13.568 1.00 92.56 125 PRO A N 1
ATOM 1005 C CA . PRO A 1 125 ? 9.888 5.304 -12.802 1.00 92.56 125 PRO A CA 1
ATOM 1006 C C . PRO A 1 125 ? 9.710 5.749 -11.342 1.00 92.56 125 PRO A C 1
ATOM 1008 O O . PRO A 1 125 ? 10.411 5.258 -10.458 1.00 92.56 125 PRO A O 1
ATOM 1011 N N . ALA A 1 126 ? 8.725 6.611 -11.060 1.00 93.75 126 ALA A N 1
ATOM 1012 C CA . ALA A 1 126 ? 8.395 7.060 -9.703 1.00 93.75 126 ALA A CA 1
ATOM 1013 C C . ALA A 1 126 ? 7.976 5.914 -8.759 1.00 93.75 126 ALA A C 1
ATOM 1015 O O . ALA A 1 126 ? 8.043 6.050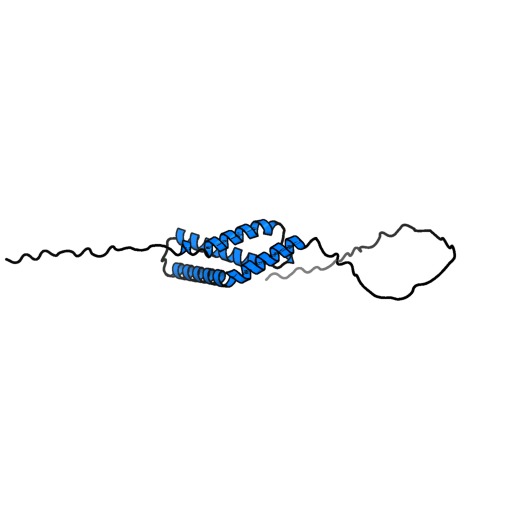 -7.537 1.00 93.75 126 ALA A O 1
ATOM 1016 N N . HIS A 1 127 ? 7.552 4.766 -9.299 1.00 95.12 127 HIS A N 1
ATOM 1017 C CA . HIS A 1 127 ? 7.192 3.605 -8.489 1.00 95.12 127 HIS A CA 1
ATOM 1018 C C . HIS A 1 127 ? 8.399 2.896 -7.872 1.00 95.12 127 HIS A C 1
ATOM 1020 O O . HIS A 1 127 ? 8.208 2.144 -6.923 1.00 95.12 127 HIS A O 1
ATOM 1026 N N . LYS A 1 128 ? 9.628 3.160 -8.334 1.00 92.81 128 LYS A N 1
ATOM 1027 C CA . LYS A 1 128 ? 10.850 2.598 -7.733 1.00 92.81 128 LYS A CA 1
ATOM 1028 C C . LYS A 1 128 ? 11.011 3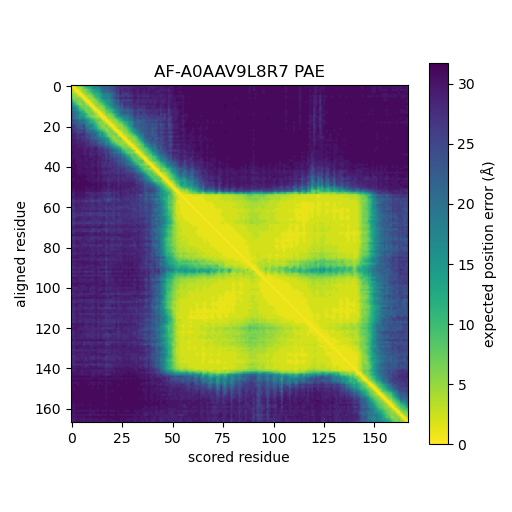.054 -6.278 1.00 92.81 128 LYS A C 1
ATOM 1030 O O . LYS A 1 128 ? 11.185 2.229 -5.389 1.00 92.81 128 LYS A O 1
ATOM 1035 N N . GLU A 1 129 ? 10.824 4.348 -6.028 1.00 93.12 129 GLU A N 1
ATOM 1036 C CA . GLU A 1 129 ? 10.878 4.930 -4.679 1.00 93.12 129 GLU A CA 1
ATOM 1037 C C . GLU A 1 129 ? 9.659 4.527 -3.833 1.00 93.12 129 GLU A C 1
ATOM 1039 O O . GLU A 1 129 ? 9.764 4.214 -2.641 1.00 93.12 129 GLU A O 1
ATOM 1044 N N . LYS A 1 130 ? 8.474 4.479 -4.459 1.00 94.94 130 LYS A N 1
ATOM 1045 C CA . LYS A 1 130 ? 7.244 4.037 -3.784 1.00 94.94 130 LYS A CA 1
ATOM 1046 C C . LYS A 1 130 ? 7.324 2.573 -3.355 1.00 94.94 130 LYS A C 1
ATOM 1048 O O . LYS A 1 130 ? 6.831 2.250 -2.280 1.00 94.94 130 LYS A O 1
ATOM 1053 N N . LEU A 1 131 ? 7.974 1.711 -4.137 1.00 96.38 131 LEU A N 1
ATOM 1054 C CA . LEU A 1 131 ? 8.154 0.295 -3.817 1.00 96.38 131 LEU A CA 1
ATOM 1055 C C . LEU A 1 131 ? 8.903 0.109 -2.491 1.00 96.38 131 LEU A C 1
ATOM 1057 O O . LEU A 1 131 ? 8.425 -0.624 -1.629 1.00 96.38 131 LEU A O 1
ATOM 1061 N N . LEU A 1 132 ? 10.001 0.844 -2.281 1.00 95.00 132 LEU A N 1
ATOM 1062 C CA . LEU A 1 132 ? 10.740 0.826 -1.011 1.00 95.00 132 LEU A CA 1
ATOM 1063 C C . LEU A 1 132 ? 9.863 1.276 0.166 1.00 95.00 132 LEU A C 1
ATOM 1065 O O . LEU A 1 132 ? 9.936 0.726 1.266 1.00 95.00 132 LEU A O 1
ATOM 1069 N N . SER A 1 133 ? 9.007 2.274 -0.063 1.00 95.94 133 SER A N 1
ATOM 1070 C CA . SER A 1 133 ? 8.066 2.760 0.951 1.00 95.94 133 SER A CA 1
ATOM 1071 C C . SER A 1 133 ? 6.998 1.710 1.277 1.00 95.94 133 SER A C 1
ATOM 1073 O O . SER A 1 133 ? 6.701 1.477 2.448 1.00 95.94 133 SER A O 1
ATOM 1075 N N . VAL A 1 134 ? 6.470 1.021 0.263 1.00 97.25 134 VAL A N 1
ATOM 1076 C CA . VAL A 1 134 ? 5.505 -0.075 0.421 1.00 97.25 134 VAL A CA 1
ATOM 1077 C C . VAL A 1 134 ? 6.113 -1.237 1.204 1.00 97.25 134 VAL A C 1
ATOM 1079 O O . VAL A 1 134 ? 5.472 -1.730 2.129 1.00 97.25 134 VAL A O 1
ATOM 1082 N N . GLU A 1 135 ? 7.356 -1.634 0.922 1.00 96.06 135 GLU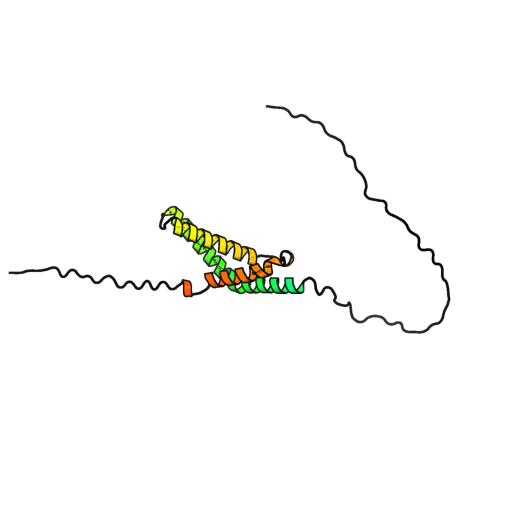 A N 1
ATOM 1083 C CA . GLU A 1 135 ? 8.046 -2.685 1.686 1.00 96.06 135 GLU A CA 1
ATOM 1084 C C . GLU A 1 135 ? 8.157 -2.336 3.176 1.00 96.06 135 GLU A C 1
ATOM 1086 O O . GLU A 1 135 ? 7.843 -3.164 4.036 1.00 96.06 135 GLU A O 1
ATOM 1091 N N . ARG A 1 136 ? 8.532 -1.090 3.498 1.00 95.56 136 ARG A N 1
ATOM 1092 C CA . ARG A 1 136 ? 8.602 -0.618 4.892 1.00 95.56 136 ARG A CA 1
ATOM 1093 C C . ARG A 1 136 ? 7.239 -0.652 5.575 1.00 95.56 136 ARG A C 1
ATOM 1095 O O . ARG A 1 136 ? 7.147 -1.099 6.719 1.00 95.56 136 ARG A O 1
ATOM 1102 N N . LEU A 1 137 ? 6.185 -0.213 4.887 1.00 96.31 137 LEU A N 1
ATOM 1103 C CA . LEU A 1 137 ? 4.825 -0.229 5.427 1.00 96.31 137 LEU A CA 1
ATOM 1104 C C . LEU A 1 137 ? 4.320 -1.662 5.646 1.00 96.31 137 LEU A C 1
ATOM 1106 O O . LEU A 1 137 ? 3.747 -1.955 6.693 1.00 96.31 137 LEU A O 1
ATOM 1110 N N . ILE A 1 138 ? 4.581 -2.581 4.714 1.00 95.88 138 ILE A N 1
ATOM 1111 C CA . ILE A 1 138 ? 4.249 -4.001 4.889 1.00 95.88 138 ILE A CA 1
ATOM 1112 C C . ILE A 1 138 ? 4.988 -4.561 6.101 1.00 95.88 138 ILE A C 1
ATOM 1114 O O . ILE A 1 138 ? 4.364 -5.183 6.959 1.00 95.88 138 ILE A O 1
ATOM 1118 N N . ASN A 1 139 ? 6.289 -4.294 6.233 1.00 94.50 139 ASN A N 1
ATOM 1119 C CA . ASN A 1 139 ? 7.041 -4.737 7.400 1.00 94.50 139 ASN A CA 1
ATOM 1120 C C . ASN A 1 139 ? 6.452 -4.171 8.701 1.00 94.50 139 ASN A C 1
ATOM 1122 O O . ASN A 1 139 ? 6.317 -4.911 9.670 1.00 94.50 139 ASN A O 1
ATOM 1126 N N . PHE A 1 140 ? 6.036 -2.903 8.720 1.00 93.56 140 PHE A N 1
ATOM 1127 C CA . PHE A 1 140 ? 5.362 -2.297 9.869 1.00 93.56 140 PHE A CA 1
ATOM 1128 C C . PHE A 1 140 ? 4.084 -3.057 10.262 1.00 93.56 140 PHE A C 1
ATOM 1130 O O . PHE A 1 140 ? 3.919 -3.381 11.436 1.00 93.56 140 PHE A O 1
ATOM 1137 N N . PHE A 1 141 ? 3.217 -3.401 9.303 1.00 93.12 141 PHE A N 1
ATOM 1138 C CA . PHE A 1 141 ? 1.958 -4.112 9.575 1.00 93.12 141 PHE A CA 1
ATOM 1139 C C . PHE A 1 141 ? 2.131 -5.600 9.909 1.00 93.12 141 PHE A C 1
ATOM 1141 O O . PHE A 1 141 ? 1.337 -6.157 10.668 1.00 93.12 141 PHE A O 1
ATOM 1148 N N . ILE A 1 142 ? 3.133 -6.262 9.327 1.00 89.75 142 ILE A N 1
ATOM 1149 C CA . ILE A 1 142 ? 3.343 -7.710 9.470 1.00 89.75 142 ILE A CA 1
ATOM 1150 C C . ILE A 1 142 ? 4.274 -8.045 10.645 1.00 89.75 142 ILE A C 1
ATOM 1152 O O . ILE A 1 142 ? 4.207 -9.158 11.174 1.00 89.75 142 ILE A O 1
ATOM 1156 N N . SER A 1 143 ? 5.107 -7.098 11.091 1.00 85.25 143 SER A N 1
ATOM 1157 C CA . SER A 1 143 ? 6.062 -7.322 12.179 1.00 85.25 143 SER A CA 1
ATOM 1158 C C . SER A 1 143 ? 5.362 -7.792 13.463 1.00 85.25 143 SER A C 1
ATOM 1160 O O . SER A 1 143 ? 4.508 -7.085 14.007 1.00 85.25 143 SER A O 1
ATOM 1162 N N . PRO A 1 144 ? 5.751 -8.956 14.022 1.00 60.41 144 PRO A N 1
ATOM 1163 C CA . PRO A 1 144 ? 5.143 -9.497 15.237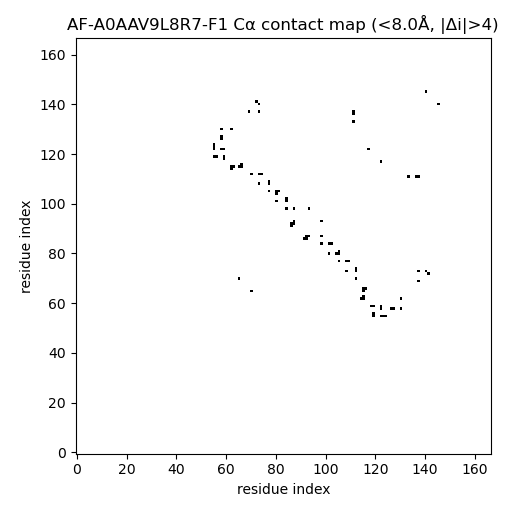 1.00 60.41 144 PRO A CA 1
ATOM 1164 C C . PRO A 1 144 ? 5.401 -8.630 16.480 1.00 60.41 144 PRO A C 1
ATOM 1166 O O . PRO A 1 144 ? 4.707 -8.786 17.483 1.00 60.41 144 PRO A O 1
ATOM 1169 N N . SER A 1 145 ? 6.348 -7.688 16.421 1.00 49.91 145 SER A N 1
ATOM 1170 C CA . SER A 1 145 ? 6.665 -6.756 17.508 1.00 49.91 145 SER A CA 1
ATOM 1171 C C . SER A 1 145 ? 5.511 -5.810 17.863 1.00 49.91 145 SER A C 1
ATOM 1173 O O . SER A 1 145 ? 5.369 -5.471 19.034 1.00 49.91 145 SER A O 1
ATOM 1175 N N . GLN A 1 146 ? 4.611 -5.471 16.929 1.00 55.31 146 GLN A N 1
ATOM 1176 C CA . GLN A 1 146 ? 3.385 -4.720 17.258 1.00 55.31 146 GLN A CA 1
ATOM 1177 C C . GLN A 1 146 ? 2.349 -5.544 18.039 1.00 55.31 146 GLN A C 1
ATOM 1179 O O . GLN A 1 146 ? 1.417 -4.981 18.611 1.00 55.31 146 GLN A O 1
ATOM 1184 N N . ARG A 1 147 ? 2.484 -6.879 18.085 1.00 54.12 147 ARG A N 1
ATOM 1185 C CA . ARG A 1 147 ? 1.523 -7.768 18.760 1.00 54.12 147 ARG A CA 1
ATOM 1186 C C . ARG A 1 147 ? 1.818 -7.991 20.241 1.00 54.12 147 ARG A C 1
ATOM 1188 O O . ARG A 1 147 ? 1.045 -8.682 20.899 1.00 54.12 147 ARG A O 1
ATOM 1195 N N . ARG A 1 148 ? 2.883 -7.400 20.793 1.00 46.25 148 ARG A N 1
ATOM 1196 C CA . ARG A 1 148 ? 3.192 -7.485 22.226 1.00 46.25 148 ARG A CA 1
ATOM 1197 C C . ARG A 1 148 ? 2.843 -6.182 22.934 1.00 46.25 148 ARG A C 1
ATOM 1199 O O . ARG A 1 148 ? 3.695 -5.331 23.146 1.00 46.25 148 ARG A O 1
ATOM 1206 N N . LYS A 1 149 ? 1.592 -6.075 23.378 1.00 41.97 149 LYS A N 1
ATOM 1207 C CA . LYS A 1 149 ? 1.340 -5.429 24.667 1.00 41.97 149 LYS A CA 1
ATOM 1208 C C . LYS A 1 149 ? 1.576 -6.507 25.727 1.00 41.97 149 LYS A C 1
ATOM 1210 O O . LYS A 1 149 ? 0.809 -7.468 25.746 1.00 41.97 149 LYS A O 1
ATOM 1215 N N . PRO A 1 150 ? 2.597 -6.416 26.592 1.00 40.56 150 PRO A N 1
ATOM 1216 C CA . PRO A 1 150 ? 2.530 -7.104 27.866 1.00 40.56 150 PRO A CA 1
ATOM 1217 C C . PRO A 1 150 ? 1.454 -6.391 28.692 1.00 40.56 150 PRO A C 1
ATOM 1219 O O . PRO A 1 150 ? 1.752 -5.534 29.512 1.00 40.56 150 PRO A O 1
ATOM 1222 N N . THR A 1 151 ? 0.180 -6.716 28.470 1.00 46.78 151 THR A N 1
ATOM 1223 C CA . THR A 1 151 ? -0.835 -6.499 29.506 1.00 46.78 151 THR A CA 1
ATOM 1224 C C . THR A 1 151 ? -0.693 -7.656 30.487 1.00 46.78 151 THR A C 1
ATOM 1226 O O . THR A 1 151 ? -1.502 -8.573 30.518 1.00 46.78 151 THR A O 1
ATOM 1229 N N . SER A 1 152 ? 0.412 -7.648 31.235 1.00 46.84 152 SER A N 1
ATOM 1230 C CA . SER A 1 152 ? 0.443 -8.288 32.540 1.00 46.84 152 SER A CA 1
ATOM 1231 C C . SER A 1 152 ? 0.060 -7.200 33.529 1.00 46.84 152 SER A C 1
ATOM 1233 O O . SER A 1 152 ? 0.885 -6.377 33.917 1.00 46.84 152 SER A O 1
ATOM 1235 N N . SER A 1 153 ? -1.221 -7.144 33.864 1.00 48.09 153 SER A N 1
ATOM 1236 C CA . SER A 1 153 ? -1.649 -6.547 35.120 1.00 48.09 153 SER A CA 1
ATOM 1237 C C . SER A 1 153 ? -1.836 -7.698 36.106 1.00 48.09 153 SER A C 1
ATOM 1239 O O . SER A 1 153 ? -2.805 -8.436 35.955 1.00 48.09 153 SER A O 1
ATOM 1241 N N . PRO A 1 154 ? -0.980 -7.860 37.127 1.00 48.12 154 PRO A N 1
ATOM 1242 C CA . PRO A 1 154 ? -1.370 -8.503 38.365 1.00 48.12 154 PRO A CA 1
ATOM 1243 C C . PRO A 1 154 ? -1.704 -7.390 39.364 1.00 48.12 154 PRO A C 1
ATOM 1245 O O . PRO A 1 154 ? -0.916 -7.051 40.238 1.00 48.12 154 PRO A O 1
ATOM 1248 N N . VAL A 1 155 ? -2.868 -6.763 39.205 1.00 53.16 155 VAL A N 1
ATOM 1249 C CA . VAL A 1 155 ? -3.502 -5.998 40.286 1.00 53.16 155 VAL A CA 1
ATOM 1250 C C . VAL A 1 155 ? -4.897 -6.570 40.436 1.00 53.16 155 VAL A C 1
ATOM 1252 O O . VAL A 1 155 ? -5.826 -6.129 39.778 1.00 53.16 155 VAL A O 1
ATOM 1255 N N . GLN A 1 156 ? -5.011 -7.613 41.258 1.00 52.78 156 GLN A N 1
ATOM 1256 C CA . GLN A 1 156 ? -6.180 -7.856 42.101 1.00 52.78 156 GLN A CA 1
ATOM 1257 C C . GLN A 1 156 ? -5.897 -9.004 43.075 1.00 52.78 156 GLN A C 1
ATOM 1259 O O . GLN A 1 156 ? -6.391 -10.110 42.931 1.00 52.78 156 GLN A O 1
ATOM 1264 N N . GLU A 1 157 ? -5.127 -8.693 44.112 1.00 43.28 157 GLU A N 1
ATOM 1265 C CA . GLU A 1 157 ? -5.303 -9.313 45.427 1.00 43.28 157 GLU A CA 1
ATOM 1266 C C . GLU A 1 157 ? -5.081 -8.229 46.490 1.00 43.28 157 GLU A C 1
ATOM 1268 O O . GLU A 1 157 ? -4.099 -8.185 47.222 1.00 43.28 157 GLU A O 1
ATOM 1273 N N . ARG A 1 158 ? -6.002 -7.261 46.526 1.00 49.59 158 ARG A N 1
ATOM 1274 C CA . ARG A 1 158 ? -6.295 -6.540 47.765 1.00 49.59 158 ARG A CA 1
ATOM 1275 C C . ARG A 1 158 ? -7.517 -7.204 48.374 1.00 49.59 158 ARG A C 1
ATOM 1277 O O . ARG A 1 158 ? -8.645 -6.844 48.053 1.00 49.59 158 ARG A O 1
ATOM 1284 N N . LEU A 1 159 ? -7.270 -8.192 49.225 1.00 47.75 159 LEU A N 1
ATOM 1285 C CA . LEU A 1 159 ? -8.259 -8.665 50.179 1.00 47.75 159 LEU A CA 1
ATOM 1286 C C . LEU A 1 159 ? -8.392 -7.589 51.273 1.00 47.75 159 LEU A C 1
ATOM 1288 O O . LEU A 1 159 ? -7.385 -7.247 51.898 1.00 47.75 159 LEU A O 1
ATOM 1292 N N . PRO A 1 160 ? -9.582 -7.023 51.527 1.00 48.41 160 PRO A N 1
ATOM 1293 C CA . PRO A 1 160 ? -9.808 -6.308 52.768 1.00 48.41 160 PRO A CA 1
ATOM 1294 C C . PRO A 1 160 ? -9.845 -7.366 53.874 1.00 48.41 160 PRO A C 1
ATOM 1296 O O . PRO A 1 160 ? -10.812 -8.119 53.978 1.00 48.41 160 PRO A O 1
ATOM 1299 N N . GLN A 1 161 ? -8.790 -7.462 54.690 1.00 58.19 161 GLN A N 1
ATOM 1300 C CA . GLN A 1 161 ? -8.912 -8.158 55.969 1.00 58.19 161 GLN A CA 1
ATOM 1301 C C . GLN A 1 161 ? -9.882 -7.351 56.830 1.00 58.19 161 GLN A C 1
ATOM 1303 O O . GLN A 1 161 ? -9.529 -6.359 57.463 1.00 58.19 161 GLN A O 1
ATOM 1308 N N . SER A 1 162 ? -11.143 -7.767 56.748 1.00 56.19 162 SER A N 1
ATOM 1309 C CA . SER A 1 162 ? -12.238 -7.350 57.599 1.00 56.19 162 SER A CA 1
ATOM 1310 C C . SER A 1 162 ? -11.882 -7.696 59.039 1.00 56.19 162 SER A C 1
ATOM 1312 O O . SER A 1 162 ? -11.670 -8.856 59.394 1.00 56.19 162 SER A O 1
ATOM 1314 N N . SER A 1 163 ? -11.781 -6.647 59.844 1.00 58.47 163 SER A N 1
ATOM 1315 C CA . SER A 1 163 ? -11.764 -6.698 61.293 1.00 58.47 163 SER A CA 1
ATOM 1316 C C . SER A 1 163 ? -12.994 -7.456 61.791 1.00 58.47 163 SER A C 1
ATOM 1318 O O . SER A 1 163 ? -14.108 -6.950 61.700 1.00 58.47 163 SER A O 1
ATOM 1320 N N . MET A 1 164 ? -12.790 -8.641 62.358 1.00 57.16 164 MET A N 1
ATOM 1321 C CA . MET A 1 164 ? -13.756 -9.266 63.256 1.00 57.16 164 MET A CA 1
ATOM 1322 C C . MET A 1 164 ? -13.154 -9.206 64.654 1.00 57.16 164 MET A C 1
ATOM 1324 O O . MET A 1 164 ? -12.318 -10.023 65.030 1.00 57.16 164 MET A O 1
ATOM 1328 N N . GLN A 1 165 ? -13.547 -8.167 65.391 1.00 58.00 165 GLN A N 1
ATOM 1329 C CA . GLN A 1 165 ? -13.552 -8.221 66.844 1.00 58.00 165 GLN A CA 1
ATOM 1330 C C . GLN A 1 165 ? -14.609 -9.237 67.278 1.00 58.00 165 GLN A C 1
ATOM 1332 O O . GLN A 1 165 ? -15.751 -9.155 66.826 1.00 58.00 165 GLN A O 1
ATOM 1337 N N . LEU A 1 166 ? -14.247 -10.141 68.185 1.00 57.62 166 LEU A N 1
ATOM 1338 C CA . LEU A 1 166 ? -15.208 -10.803 69.055 1.00 57.62 166 LEU A CA 1
ATOM 1339 C C . LEU A 1 166 ? -14.601 -10.896 70.463 1.00 57.62 166 LEU A C 1
ATOM 1341 O O . LEU A 1 166 ? -13.585 -11.558 70.652 1.00 57.62 166 LEU A O 1
ATOM 1345 N N . GLN A 1 167 ? -15.213 -10.100 71.341 1.00 56.44 167 GLN A N 1
ATOM 1346 C CA . GLN A 1 167 ? -15.429 -10.199 72.791 1.00 56.44 167 GLN A CA 1
ATOM 1347 C C . GLN A 1 167 ? -14.591 -11.170 73.633 1.00 56.44 167 GLN A C 1
ATOM 1349 O O . GLN A 1 167 ? -14.641 -12.390 73.371 1.00 56.44 167 GLN A O 1
#

Sequence (167 aa):
MQAPNTHARQLLTMDPVAYARSDLHGRGVGSHEPLAILSPLDSTVQTGNANGGDWQEKVYEKIKSIKEMYVSKLYRLYQKIAYELQLDSLHQLRTNEQIEKLKLHRITLEHILCFLGLNKHDIQPAHKEKLLSVERLINFFISPSQRRKPTSSPVQERLPQSSMQLQ

pLDDT: mean 74.1, std 22.81, range [37.25, 98.06]

Mean predicted aligned error: 18.65 Å

Secondary structure (DSSP, 8-state):
--------------------------------------------------SSSHHHHHHHHHHHHHHHHHHHHHHHHHHHHHHHHHHHHHH--S-HHHHHHHHHHHHHHHHHHHHHT--GGG--TTHHHHHHHHHHHHHHHH-GGGG--------------------

Radius of gyration: 36.34 Å; Cα contacts (8 Å, |Δi|>4): 49; chains: 1; bounding box: 73×48×139 Å

InterPro domains:
  IPR044661 Mediator of RNA polymerase II transcription subunit 15a/b/c-like [PTHR33137] (36-163)